Protein AF-A0AAN8IIG0-F1 (afdb_monomer)

pLDDT: mean 77.11, std 12.3, range [46.88, 93.12]

Foldseek 3Di:
DDPPPVVVVLLVVLVVVVVVVVVCLVVLQVVLVVLLVVCVVVLNLVSLVSNLVSLVVLLVVLQVLLVQLVVQVVVDDVSVCVVCVSPDPVVVQCVPPNPCSSVVSSVVSVVVSVVSVVVSVVSVVVSVVSVVVVVVVCVVVPVVVVPDDPDD

Sequence (152 aa):
MGLPSELYNVNQSMDIWVVICMFALTGGGFLTTLLMFYGLKTEQAKFLSPKLTFIQLEITILMMLAAIAILAMSFGISLTHQLFSLFVKVPEMERDFGPIWPFCISVISFFAAAICVWMRVLISGAAEFILDKQFFTDAPSIEMEKTLPRPE

Organism: Trichostrongylus colubriformis (NCBI:txid6319)

Structure (mmCIF, N/CA/C/O backbone):
data_AF-A0AAN8IIG0-F1
#
_entry.id   AF-A0AAN8IIG0-F1
#
loop_
_atom_site.group_PDB
_atom_site.id
_atom_site.type_symbol
_atom_site.label_atom_id
_atom_site.label_alt_id
_atom_site.label_comp_id
_atom_site.label_asym_id
_atom_site.label_entity_id
_atom_site.label_seq_id
_atom_site.pdbx_PDB_ins_code
_atom_site.Cartn_x
_atom_site.Cartn_y
_atom_site.Cartn_z
_atom_site.occupancy
_atom_site.B_iso_or_equiv
_atom_site.auth_seq_id
_atom_site.auth_comp_id
_atom_site.auth_asym_id
_atom_site.auth_atom_id
_atom_site.pdbx_PDB_model_num
ATOM 1 N N . MET A 1 1 ? 27.125 -21.922 -22.891 1.00 46.88 1 MET A N 1
ATOM 2 C CA . MET A 1 1 ? 25.954 -22.751 -23.253 1.00 46.88 1 MET A CA 1
ATOM 3 C C . MET A 1 1 ? 25.377 -23.276 -21.944 1.00 46.88 1 MET A C 1
ATOM 5 O O . MET A 1 1 ? 26.087 -24.013 -21.279 1.00 46.88 1 MET A O 1
ATOM 9 N N . GLY A 1 2 ? 24.204 -22.793 -21.508 1.00 51.78 2 GLY A N 1
ATOM 10 C CA . GLY A 1 2 ? 23.601 -23.209 -20.225 1.00 51.78 2 GLY A CA 1
ATOM 11 C C . GLY A 1 2 ? 22.663 -22.224 -19.499 1.00 51.78 2 GLY A C 1
ATOM 12 O O . GLY A 1 2 ? 22.293 -22.520 -18.376 1.00 51.78 2 GLY A O 1
ATOM 13 N N . LEU A 1 3 ? 22.274 -21.077 -20.080 1.00 52.56 3 LEU A N 1
ATOM 14 C CA . LEU A 1 3 ? 21.483 -20.045 -19.371 1.00 52.56 3 LEU A CA 1
ATOM 15 C C . LEU A 1 3 ? 19.985 -19.831 -19.731 1.00 52.56 3 LEU A C 1
ATOM 17 O O . LEU A 1 3 ? 19.378 -18.994 -19.067 1.00 52.56 3 LEU A O 1
ATOM 21 N N . PRO A 1 4 ? 19.329 -20.507 -20.703 1.00 56.88 4 PRO A N 1
ATOM 22 C CA . PRO A 1 4 ? 17.918 -20.210 -20.993 1.00 56.88 4 PRO A CA 1
ATOM 23 C C . PRO A 1 4 ? 16.910 -20.940 -20.082 1.00 56.88 4 PRO A C 1
ATOM 25 O O . PRO A 1 4 ? 15.821 -20.421 -19.856 1.00 56.88 4 PRO A O 1
ATOM 28 N N . SER A 1 5 ? 17.244 -22.115 -19.531 1.00 57.22 5 SER A N 1
ATOM 29 C CA . SER A 1 5 ? 16.313 -22.908 -18.707 1.00 57.22 5 SER A CA 1
ATOM 30 C C . SER A 1 5 ? 16.160 -22.377 -17.280 1.00 57.22 5 SER A C 1
ATOM 32 O O . SER A 1 5 ? 15.052 -22.365 -16.757 1.00 57.22 5 SER A O 1
ATOM 34 N N . GLU A 1 6 ? 17.247 -21.901 -16.669 1.00 56.88 6 GLU A N 1
ATOM 35 C CA . GLU A 1 6 ? 17.243 -21.302 -15.324 1.00 56.88 6 GLU A CA 1
ATOM 36 C C . GLU A 1 6 ? 16.434 -19.999 -15.302 1.00 56.88 6 GLU A C 1
ATOM 38 O O . GLU A 1 6 ? 15.574 -19.817 -14.445 1.00 56.88 6 GLU A O 1
ATOM 43 N N . LEU A 1 7 ? 16.639 -19.123 -16.295 1.00 56.84 7 LEU A N 1
ATOM 44 C CA . LEU A 1 7 ? 15.924 -17.846 -16.392 1.00 56.84 7 LEU A CA 1
ATOM 45 C C . LEU A 1 7 ? 14.415 -18.048 -16.594 1.00 56.84 7 LEU A C 1
ATOM 47 O O . LEU A 1 7 ? 13.607 -17.338 -16.001 1.00 56.84 7 LEU A O 1
ATOM 51 N N . TYR A 1 8 ? 14.040 -19.044 -17.403 1.00 59.12 8 TYR A N 1
ATOM 52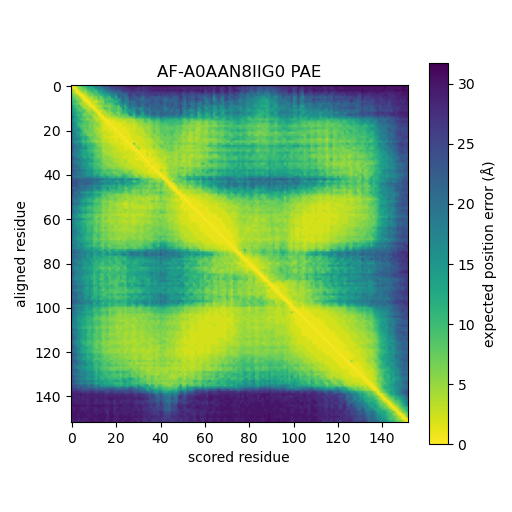 C CA . TYR A 1 8 ? 12.644 -19.421 -17.619 1.00 59.12 8 TYR A CA 1
ATOM 53 C C . TYR A 1 8 ? 11.988 -19.933 -16.328 1.00 59.12 8 TYR A C 1
ATOM 55 O O . TYR A 1 8 ? 10.882 -19.517 -15.988 1.00 59.12 8 TYR A O 1
ATOM 63 N N . ASN A 1 9 ? 12.688 -20.780 -15.568 1.00 59.75 9 ASN A N 1
ATOM 64 C CA . ASN A 1 9 ? 12.183 -21.334 -14.310 1.00 59.75 9 ASN A CA 1
ATOM 65 C C . ASN A 1 9 ? 12.059 -20.261 -13.212 1.00 59.75 9 ASN A C 1
ATOM 67 O O . ASN A 1 9 ? 11.074 -20.237 -12.477 1.00 59.75 9 ASN A O 1
ATOM 71 N N . VAL A 1 10 ? 13.022 -19.334 -13.132 1.00 61.38 10 VAL A N 1
ATOM 72 C CA . VAL A 1 10 ? 12.977 -18.189 -12.206 1.00 61.38 10 VAL A CA 1
ATOM 73 C C . VAL A 1 10 ? 11.822 -17.253 -12.554 1.00 61.38 10 VAL A C 1
ATOM 75 O O . VAL A 1 10 ? 11.058 -16.895 -11.662 1.00 61.38 10 VAL A O 1
ATOM 78 N N . ASN A 1 11 ? 11.635 -16.914 -13.834 1.00 62.12 11 ASN A N 1
ATOM 79 C CA . ASN A 1 11 ? 10.526 -16.061 -14.264 1.00 62.12 11 ASN A CA 1
ATOM 80 C C . ASN A 1 11 ? 9.162 -16.711 -13.974 1.00 62.12 11 ASN A C 1
ATOM 82 O O . ASN A 1 11 ? 8.274 -16.064 -13.431 1.00 62.12 11 ASN A O 1
ATOM 86 N N . GLN A 1 12 ? 9.017 -18.010 -14.257 1.00 66.44 12 GLN A N 1
ATOM 87 C CA . GLN A 1 12 ? 7.788 -18.755 -13.971 1.00 66.44 12 GLN A CA 1
ATOM 88 C C . GLN A 1 12 ? 7.504 -18.857 -12.463 1.00 66.44 12 GLN A C 1
ATOM 90 O O . GLN A 1 12 ? 6.360 -18.716 -12.034 1.00 66.44 12 GLN A O 1
ATOM 95 N N . SER A 1 13 ? 8.533 -19.088 -11.644 1.00 62.75 13 SER A N 1
ATOM 96 C CA . SER A 1 13 ? 8.403 -19.101 -10.183 1.00 62.75 13 SER A CA 1
ATOM 97 C C . SER A 1 13 ? 7.962 -17.731 -9.657 1.00 62.75 13 SER A C 1
ATOM 99 O O . SER A 1 13 ? 7.058 -17.641 -8.830 1.00 62.75 13 SER A O 1
ATOM 101 N N . MET A 1 14 ? 8.537 -16.652 -10.189 1.00 62.22 14 MET A N 1
ATOM 102 C CA . MET A 1 14 ? 8.224 -15.274 -9.813 1.00 62.22 14 MET A CA 1
ATOM 103 C C . MET A 1 14 ? 6.788 -14.869 -10.175 1.00 62.22 14 MET A C 1
ATOM 105 O O . MET A 1 14 ? 6.099 -14.285 -9.339 1.00 62.22 14 MET A O 1
ATOM 109 N N . ASP A 1 15 ? 6.299 -15.270 -11.352 1.00 72.69 15 ASP A N 1
ATOM 110 C CA . ASP A 1 15 ? 4.898 -15.084 -11.751 1.00 72.69 15 ASP A CA 1
ATOM 111 C C . ASP A 1 15 ? 3.939 -15.786 -10.769 1.00 72.69 15 ASP A C 1
ATOM 113 O O . ASP A 1 15 ? 2.939 -15.209 -10.336 1.00 72.69 15 ASP A O 1
ATOM 117 N N . ILE A 1 16 ? 4.269 -17.009 -10.335 1.00 78.38 16 ILE A N 1
ATOM 118 C CA . ILE A 1 16 ? 3.477 -17.755 -9.342 1.00 78.38 16 ILE A CA 1
ATOM 119 C C . ILE A 1 16 ? 3.485 -17.046 -7.978 1.00 78.38 16 ILE A C 1
ATOM 121 O O . ILE A 1 16 ? 2.436 -16.942 -7.339 1.00 78.38 16 ILE A O 1
ATOM 125 N N . TRP A 1 17 ? 4.630 -16.515 -7.536 1.00 73.94 17 TRP A N 1
ATOM 126 C CA . TRP A 1 17 ? 4.731 -15.752 -6.286 1.00 73.94 17 TRP A CA 1
ATOM 127 C C . TRP A 1 17 ? 3.862 -14.492 -6.296 1.00 73.94 17 TRP A C 1
ATOM 129 O O . TRP A 1 17 ? 3.172 -14.224 -5.311 1.00 73.94 17 TRP A O 1
ATOM 139 N N . VAL A 1 18 ? 3.841 -13.742 -7.403 1.00 75.31 18 VAL A N 1
ATOM 140 C CA . VAL A 1 18 ? 2.987 -12.550 -7.551 1.00 75.31 18 VAL A CA 1
ATOM 141 C C . VAL A 1 18 ? 1.507 -12.926 -7.457 1.00 75.31 18 VAL A C 1
ATOM 143 O O . VAL A 1 18 ? 0.752 -12.274 -6.732 1.00 75.31 18 VAL A O 1
ATOM 146 N N . VAL A 1 19 ? 1.097 -14.013 -8.118 1.00 80.81 19 VAL A N 1
ATOM 147 C CA . VAL A 1 19 ? -0.286 -14.515 -8.067 1.00 80.81 19 VAL A CA 1
ATOM 148 C C . VAL A 1 19 ? -0.673 -14.941 -6.648 1.00 80.81 19 VAL A C 1
ATOM 150 O O . VAL A 1 19 ? -1.746 -14.569 -6.169 1.00 80.81 19 VAL A O 1
ATOM 153 N N . ILE A 1 20 ? 0.202 -15.662 -5.939 1.00 83.62 20 ILE A N 1
ATOM 154 C CA . ILE A 1 20 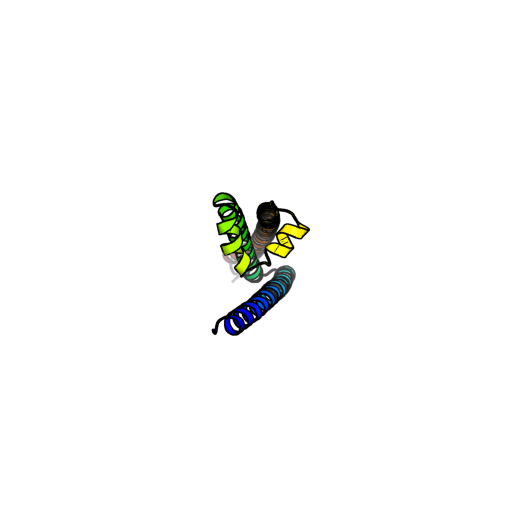? -0.030 -16.059 -4.541 1.00 83.62 20 ILE A CA 1
ATOM 155 C C . ILE A 1 20 ? -0.158 -14.823 -3.643 1.00 83.62 20 ILE A C 1
ATOM 157 O O . ILE A 1 20 ? -1.085 -14.755 -2.836 1.00 83.62 20 ILE A O 1
ATOM 161 N N . CYS A 1 21 ? 0.713 -13.823 -3.802 1.00 81.75 21 CYS A N 1
ATO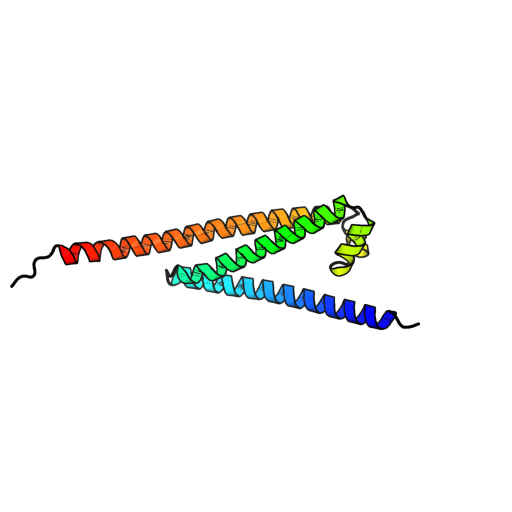M 162 C CA . CYS A 1 21 ? 0.648 -12.567 -3.053 1.00 81.75 21 CYS A CA 1
ATOM 163 C C . CYS A 1 21 ? -0.656 -11.799 -3.312 1.00 81.75 21 CYS A C 1
ATOM 165 O O . CYS A 1 21 ? -1.280 -11.330 -2.362 1.00 81.75 21 CYS A O 1
ATOM 167 N N . MET A 1 22 ? -1.116 -11.712 -4.565 1.00 82.62 22 MET A N 1
ATOM 168 C CA . MET A 1 22 ? -2.410 -11.099 -4.895 1.00 82.62 22 MET A CA 1
ATOM 169 C C . MET A 1 22 ? -3.576 -11.832 -4.230 1.00 82.62 22 MET A C 1
ATOM 171 O O . MET A 1 22 ? -4.476 -11.194 -3.677 1.00 82.62 22 MET A O 1
ATOM 175 N N . PHE A 1 23 ? -3.554 -13.166 -4.245 1.00 85.62 23 PHE A N 1
ATOM 176 C CA . PHE A 1 23 ? -4.593 -13.978 -3.616 1.00 85.62 23 PHE A CA 1
ATOM 177 C C . PHE A 1 23 ? -4.574 -13.835 -2.090 1.00 85.62 23 PHE A C 1
ATOM 179 O O . 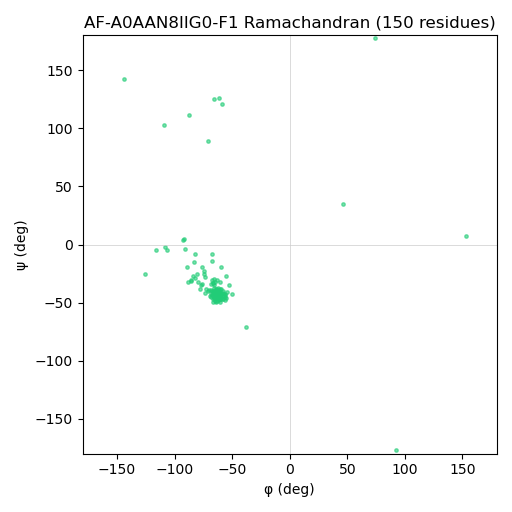PHE A 1 23 ? -5.627 -13.708 -1.468 1.00 85.62 23 PHE A O 1
ATOM 186 N N . ALA A 1 24 ? -3.385 -13.787 -1.485 1.00 85.12 24 ALA A N 1
ATOM 187 C CA . ALA A 1 24 ? -3.203 -13.590 -0.052 1.00 85.12 24 ALA A CA 1
ATOM 188 C C . ALA A 1 24 ? -3.664 -12.198 0.405 1.00 85.12 24 ALA A C 1
ATOM 190 O O . ALA A 1 24 ? -4.381 -12.095 1.400 1.00 85.12 24 ALA A O 1
ATOM 191 N N . LEU A 1 25 ? -3.316 -11.137 -0.330 1.00 83.94 25 LEU A N 1
ATOM 192 C CA . LEU A 1 25 ? -3.768 -9.774 -0.037 1.00 83.94 25 LEU A CA 1
ATOM 193 C C . LEU A 1 25 ? -5.285 -9.644 -0.203 1.00 83.94 25 LEU A C 1
ATOM 195 O O . LEU A 1 25 ? -5.955 -9.094 0.668 1.00 83.94 25 LEU A O 1
ATOM 199 N N . THR A 1 26 ? -5.852 -10.224 -1.261 1.00 85.50 26 THR A N 1
ATOM 200 C CA . THR A 1 26 ? -7.302 -10.190 -1.504 1.00 85.50 26 THR A CA 1
ATOM 201 C C . THR A 1 26 ? -8.067 -10.991 -0.448 1.00 85.50 26 THR A C 1
ATOM 203 O O . THR A 1 26 ? -9.034 -10.501 0.137 1.00 85.50 26 THR A O 1
ATOM 206 N N . GLY A 1 27 ? -7.611 -12.209 -0.145 1.00 85.75 27 GLY A N 1
ATOM 207 C CA . GLY A 1 27 ? -8.195 -13.067 0.885 1.00 85.75 27 GLY A CA 1
ATOM 208 C C . GLY A 1 27 ? -8.078 -12.464 2.285 1.00 85.75 27 GLY A C 1
ATOM 209 O O . GLY A 1 27 ? -9.056 -12.443 3.031 1.00 85.75 27 GLY A O 1
ATOM 210 N N . GLY A 1 28 ? -6.914 -11.905 2.626 1.00 84.81 28 GLY A N 1
ATOM 211 C CA . GLY A 1 28 ? -6.688 -11.184 3.880 1.00 84.81 28 GLY A CA 1
ATOM 212 C C . GLY A 1 28 ? -7.552 -9.927 3.994 1.00 84.81 28 GLY A C 1
ATOM 213 O O . GLY A 1 28 ? -8.160 -9.680 5.038 1.00 84.81 28 GLY A O 1
ATOM 214 N N . GLY A 1 29 ? -7.698 -9.174 2.903 1.00 83.50 29 GLY A N 1
ATOM 215 C CA . GLY A 1 29 ? -8.576 -8.009 2.827 1.00 83.50 29 GLY A CA 1
ATOM 216 C C . GLY A 1 29 ? -10.041 -8.375 3.055 1.00 83.50 29 GLY A C 1
ATOM 217 O O . GLY A 1 29 ? -10.735 -7.707 3.826 1.00 83.50 29 GLY A O 1
ATOM 218 N N . PHE A 1 30 ? -10.503 -9.476 2.463 1.00 86.81 30 PHE A N 1
ATOM 219 C CA . PHE A 1 30 ? -11.859 -9.980 2.665 1.00 86.81 30 PHE A CA 1
ATOM 220 C C . PHE A 1 30 ? -12.081 -10.461 4.105 1.00 86.81 30 PHE A C 1
ATOM 222 O O . PHE A 1 30 ? -13.023 -10.023 4.768 1.00 86.81 30 PHE A O 1
ATOM 229 N N . LEU A 1 31 ? -11.171 -11.285 4.631 1.00 85.44 31 LEU A N 1
ATOM 230 C CA . LEU A 1 31 ? -11.250 -11.822 5.989 1.00 85.44 31 LEU A CA 1
ATOM 231 C C . LEU A 1 31 ? -11.259 -10.708 7.045 1.00 85.44 31 LEU A C 1
ATOM 233 O O . LEU A 1 31 ? -12.099 -10.705 7.943 1.00 85.44 31 LEU A O 1
ATOM 237 N N . THR A 1 32 ? -10.366 -9.726 6.918 1.00 83.12 32 THR A N 1
ATOM 238 C CA . THR A 1 32 ? -10.301 -8.589 7.851 1.00 83.12 32 THR A CA 1
ATOM 239 C C . THR A 1 32 ? -11.546 -7.707 7.776 1.00 83.12 32 THR A C 1
ATOM 241 O O . THR A 1 32 ? -11.955 -7.135 8.785 1.00 83.12 32 THR A O 1
ATOM 244 N N . THR A 1 33 ? -12.195 -7.623 6.612 1.00 83.56 33 THR A N 1
ATOM 245 C CA . THR A 1 33 ? -13.464 -6.896 6.445 1.00 83.56 33 THR A CA 1
ATOM 246 C C . THR A 1 33 ? -14.632 -7.641 7.097 1.00 83.56 33 THR A C 1
ATOM 248 O O . THR A 1 33 ? -15.459 -7.013 7.758 1.00 83.56 33 THR A O 1
ATOM 251 N N . LEU A 1 34 ? -14.667 -8.975 7.006 1.00 84.50 34 LEU A N 1
ATOM 252 C CA . LEU A 1 34 ? -15.631 -9.793 7.751 1.00 84.50 34 LEU A CA 1
ATOM 253 C C . LEU A 1 34 ? -15.449 -9.652 9.267 1.00 84.50 34 LEU A C 1
ATOM 255 O O . LEU A 1 34 ? -16.434 -9.506 9.984 1.00 84.50 34 LEU A O 1
ATOM 259 N N . LEU A 1 35 ? -14.204 -9.635 9.753 1.00 81.00 35 LEU A N 1
ATOM 260 C CA . LEU A 1 35 ? -13.874 -9.380 11.162 1.00 81.00 35 LEU A CA 1
ATOM 261 C C . LEU A 1 35 ? -14.317 -7.988 11.627 1.00 81.00 35 LEU A C 1
ATOM 263 O O . LEU A 1 35 ? -14.827 -7.855 12.736 1.00 81.00 35 LEU A O 1
ATOM 267 N N . MET A 1 36 ? -14.180 -6.968 10.777 1.00 81.44 36 MET A N 1
ATOM 268 C CA . MET A 1 36 ? -14.670 -5.618 11.062 1.00 81.44 36 MET A CA 1
ATOM 269 C C . MET A 1 36 ? -16.198 -5.594 11.198 1.00 81.44 36 MET A C 1
ATOM 271 O O . MET A 1 36 ? -16.712 -5.087 12.192 1.00 81.44 36 MET A O 1
ATOM 275 N N . PHE A 1 37 ? -16.930 -6.183 10.245 1.00 81.44 37 PHE A N 1
ATOM 276 C CA . PHE A 1 37 ? -18.391 -6.323 10.337 1.00 81.44 37 PHE A CA 1
ATOM 277 C C . PHE A 1 37 ? -18.795 -7.129 11.586 1.00 81.44 37 PHE A C 1
ATOM 279 O O . PHE A 1 37 ? -19.735 -6.775 12.298 1.00 81.44 37 PHE A O 1
ATOM 286 N N . TYR A 1 38 ? -17.984 -8.149 11.881 1.00 79.44 38 TYR A N 1
ATOM 287 C CA . TYR A 1 38 ? -17.857 -8.896 13.129 1.00 79.44 38 TYR A CA 1
ATOM 288 C C . TYR A 1 38 ? -17.989 -8.016 14.380 1.00 79.44 38 TYR A C 1
ATOM 290 O O . TYR A 1 38 ? -18.952 -8.056 15.154 1.00 79.44 38 TYR A O 1
ATOM 298 N N . GLY A 1 39 ? -16.940 -7.213 14.556 1.00 74.69 39 GLY A N 1
ATOM 299 C CA . GLY A 1 39 ? -16.712 -6.340 15.702 1.00 74.69 39 GLY A CA 1
ATOM 300 C C . GLY A 1 39 ? -17.727 -5.214 15.821 1.00 74.69 39 GLY A C 1
ATOM 301 O O . GLY A 1 39 ? -18.122 -4.884 16.933 1.00 74.69 39 GLY A O 1
ATOM 302 N N . LEU A 1 40 ? -18.204 -4.677 14.693 1.00 76.12 40 LEU A N 1
ATOM 303 C CA . LEU A 1 40 ? -19.263 -3.666 14.685 1.00 76.12 40 LEU A CA 1
ATOM 304 C C . LEU A 1 40 ? -20.586 -4.236 15.207 1.00 76.12 40 LEU A C 1
ATOM 306 O O . LEU A 1 40 ? -21.229 -3.610 16.042 1.00 76.12 40 LEU A O 1
ATOM 310 N N . LYS A 1 41 ? -20.980 -5.443 14.776 1.00 78.50 41 LYS A N 1
ATOM 311 C CA . LYS A 1 41 ? -22.228 -6.075 15.236 1.00 78.50 41 LYS A CA 1
ATOM 312 C C . LYS A 1 41 ? -22.174 -6.487 16.710 1.00 78.50 41 LYS A C 1
ATOM 314 O O . LYS A 1 41 ? -23.194 -6.477 17.390 1.00 78.50 41 LYS A O 1
ATOM 319 N N . THR A 1 42 ? -21.000 -6.892 17.184 1.00 74.81 42 THR A N 1
ATOM 320 C CA . THR A 1 42 ? -20.782 -7.342 18.569 1.00 74.81 42 THR A CA 1
ATOM 321 C C . THR A 1 42 ? -20.354 -6.214 19.513 1.00 74.81 42 THR A C 1
ATOM 323 O O . THR A 1 42 ? -20.064 -6.489 20.673 1.00 74.81 42 THR A O 1
ATOM 326 N N . GLU A 1 43 ? -20.314 -4.965 19.024 1.00 70.81 43 GLU A N 1
ATOM 327 C CA . GLU A 1 43 ? -19.844 -3.762 19.732 1.00 70.81 43 GLU A CA 1
ATOM 328 C C . GLU A 1 43 ? -18.511 -3.966 20.470 1.00 70.81 43 GLU A C 1
ATOM 330 O O . GLU A 1 43 ? -18.278 -3.418 21.540 1.00 70.81 43 GLU A O 1
ATOM 335 N N . GLN A 1 44 ? -17.614 -4.778 19.910 1.00 68.69 44 GLN A N 1
ATOM 336 C CA . GLN A 1 44 ? -16.341 -5.142 20.528 1.00 68.69 44 GLN A CA 1
ATOM 337 C C . GLN A 1 44 ? -15.188 -4.479 19.768 1.00 68.69 44 GLN A C 1
ATOM 339 O O . GLN A 1 44 ? -14.749 -4.966 18.722 1.00 68.69 44 GLN A O 1
ATOM 344 N N . ALA A 1 45 ? -14.642 -3.395 20.334 1.00 66.62 45 ALA A N 1
ATOM 345 C CA . ALA A 1 45 ? -13.532 -2.625 19.756 1.00 66.62 45 ALA A CA 1
ATOM 346 C C . ALA A 1 45 ? -12.282 -3.481 19.454 1.00 66.62 45 ALA A C 1
ATOM 348 O O . ALA A 1 45 ? -11.521 -3.205 18.526 1.00 66.62 45 ALA A O 1
ATOM 349 N N . LYS A 1 46 ? -12.094 -4.586 20.186 1.00 69.31 46 LYS A N 1
ATOM 350 C CA . LYS A 1 46 ? -10.945 -5.489 20.031 1.00 69.31 46 LYS A CA 1
ATOM 351 C C . LYS A 1 46 ? -10.850 -6.116 18.633 1.00 69.31 46 LYS A C 1
ATOM 353 O O . LYS A 1 46 ? -9.741 -6.311 18.135 1.00 69.31 46 LYS A O 1
ATOM 358 N N . PHE A 1 47 ? -11.980 -6.372 17.969 1.00 72.44 47 PHE A N 1
ATOM 359 C CA . PHE A 1 47 ? -12.007 -6.981 16.630 1.00 72.44 47 PHE A CA 1
ATOM 360 C C . PHE A 1 47 ? -11.776 -5.983 15.484 1.00 72.44 47 PHE A C 1
ATOM 362 O O . PHE A 1 47 ? -11.561 -6.406 14.350 1.00 72.44 47 PHE A O 1
ATOM 369 N N . LEU A 1 48 ? -11.741 -4.675 15.765 1.00 75.62 48 LEU A N 1
ATOM 370 C CA . LEU A 1 48 ? -11.365 -3.642 14.789 1.00 75.62 48 LEU A CA 1
ATOM 371 C C . LEU A 1 48 ? -9.840 -3.512 14.627 1.00 75.62 48 LEU A C 1
ATOM 373 O O . LEU A 1 48 ? -9.361 -3.149 13.551 1.00 75.62 48 LEU A O 1
ATOM 377 N N . SER A 1 49 ? -9.069 -3.889 15.653 1.00 76.38 49 SER A N 1
ATOM 378 C CA . SER A 1 49 ? -7.600 -3.857 15.621 1.00 76.38 49 SER A CA 1
ATOM 379 C C . SER A 1 49 ? -6.956 -4.646 14.460 1.00 76.38 49 SER A C 1
ATOM 381 O O . SER A 1 49 ? -6.121 -4.056 13.769 1.00 76.38 49 SER A O 1
ATOM 383 N N . PRO A 1 50 ? -7.351 -5.899 14.130 1.00 77.12 50 PRO A N 1
ATOM 384 C CA . PRO A 1 50 ? -6.752 -6.627 13.008 1.00 77.12 50 PRO A CA 1
ATOM 385 C C . PRO A 1 50 ? -6.992 -5.954 11.649 1.00 77.12 50 PRO A C 1
ATOM 387 O O . PRO A 1 50 ? -6.130 -6.032 10.774 1.00 77.12 50 PRO A O 1
ATOM 390 N N . LYS A 1 51 ? -8.117 -5.247 11.460 1.00 83.25 51 LYS A N 1
ATOM 391 C CA . LYS A 1 51 ? -8.373 -4.498 10.220 1.00 83.25 51 LYS A CA 1
ATOM 392 C C . LYS A 1 51 ? -7.477 -3.262 10.116 1.00 83.25 51 LYS A C 1
ATOM 394 O O . LYS A 1 51 ? -6.956 -2.990 9.037 1.00 83.25 51 LYS A O 1
ATOM 399 N N . LEU A 1 52 ? -7.254 -2.551 11.223 1.00 83.56 52 LEU A N 1
ATOM 400 C CA . LEU A 1 52 ? -6.368 -1.381 11.260 1.00 83.56 52 LEU A CA 1
ATOM 401 C C . LEU A 1 52 ? -4.913 -1.748 10.955 1.00 83.56 52 LEU A C 1
ATOM 403 O O . LEU A 1 52 ? -4.259 -1.054 10.176 1.00 83.56 52 LEU A O 1
ATOM 407 N N . THR A 1 53 ? -4.415 -2.855 11.513 1.00 85.81 53 THR A N 1
ATOM 408 C CA . THR A 1 53 ? -3.064 -3.352 11.213 1.00 85.81 53 THR A CA 1
ATOM 409 C C . THR A 1 53 ? -2.930 -3.773 9.750 1.00 85.81 53 THR A C 1
ATOM 411 O O . THR A 1 53 ? -1.912 -3.489 9.123 1.00 85.81 53 THR A O 1
ATOM 414 N N . PHE A 1 54 ? -3.965 -4.395 9.181 1.00 88.88 54 PHE A N 1
ATOM 415 C CA . PHE A 1 54 ? -3.966 -4.792 7.774 1.00 88.88 54 PHE A CA 1
ATOM 416 C C . PHE A 1 54 ? -3.922 -3.585 6.827 1.00 88.88 54 PHE A C 1
ATOM 418 O O . PHE A 1 54 ? -3.086 -3.540 5.931 1.00 88.88 54 PHE A O 1
ATOM 425 N N . ILE A 1 55 ? -4.741 -2.560 7.076 1.00 87.25 55 ILE A N 1
ATOM 426 C CA . ILE A 1 55 ? -4.719 -1.326 6.275 1.00 87.25 55 ILE A CA 1
ATOM 427 C C . ILE A 1 55 ? -3.366 -0.607 6.407 1.00 87.25 55 ILE A C 1
ATOM 429 O O . ILE A 1 55 ? -2.846 -0.080 5.426 1.00 87.25 55 ILE A O 1
ATOM 433 N N . GLN A 1 56 ? -2.755 -0.602 7.597 1.00 89.06 56 GLN A N 1
ATOM 434 C CA . GLN A 1 56 ? -1.418 -0.029 7.790 1.00 89.06 56 GLN A CA 1
ATOM 435 C C . GLN A 1 56 ? -0.360 -0.735 6.927 1.00 89.06 56 GLN A C 1
ATOM 437 O O . GLN A 1 56 ? 0.530 -0.082 6.374 1.00 89.06 56 GLN A O 1
ATOM 442 N N . LEU A 1 57 ? -0.466 -2.057 6.786 1.00 90.44 57 LEU A N 1
ATOM 443 C CA . LEU A 1 57 ? 0.403 -2.839 5.914 1.00 90.44 57 LEU A CA 1
ATOM 444 C C . LEU A 1 57 ? 0.181 -2.462 4.440 1.00 90.44 57 LEU A C 1
ATOM 446 O O . LEU A 1 57 ? 1.158 -2.188 3.745 1.00 90.44 57 LEU A O 1
ATOM 450 N N . GLU A 1 58 ? -1.072 -2.358 3.982 1.00 87.50 58 GLU A N 1
ATOM 451 C CA . GLU A 1 58 ? -1.403 -1.938 2.607 1.00 87.50 58 GLU A CA 1
ATOM 452 C C . GLU A 1 58 ? -0.837 -0.551 2.272 1.00 87.50 58 GLU A C 1
ATOM 454 O O . GLU A 1 58 ? -0.180 -0.384 1.244 1.00 87.50 58 GLU A O 1
ATOM 459 N N . ILE A 1 59 ? -1.014 0.428 3.169 1.00 90.25 59 ILE A N 1
ATOM 460 C CA . ILE A 1 59 ? -0.449 1.778 3.013 1.00 90.25 59 ILE A CA 1
ATOM 461 C C . ILE A 1 59 ? 1.072 1.700 2.861 1.00 90.25 59 ILE A C 1
ATOM 463 O O . ILE A 1 59 ? 1.643 2.354 1.992 1.00 90.25 59 ILE A O 1
ATOM 467 N N . THR A 1 60 ? 1.737 0.886 3.682 1.00 91.88 60 THR A N 1
ATOM 468 C CA . THR A 1 60 ? 3.200 0.760 3.655 1.00 91.88 60 THR A CA 1
ATOM 469 C C . THR A 1 60 ? 3.684 0.188 2.322 1.00 91.88 60 THR A C 1
ATOM 471 O O . THR A 1 60 ? 4.611 0.735 1.725 1.00 91.88 60 THR A O 1
ATOM 474 N N . ILE A 1 61 ? 3.032 -0.863 1.814 1.00 89.25 61 ILE A N 1
ATOM 475 C CA . ILE A 1 61 ? 3.361 -1.457 0.510 1.00 89.25 61 ILE A CA 1
ATOM 476 C C . ILE A 1 61 ? 3.163 -0.440 -0.618 1.00 89.25 61 ILE A C 1
ATOM 478 O O . ILE A 1 61 ? 4.057 -0.270 -1.446 1.00 89.25 61 ILE A 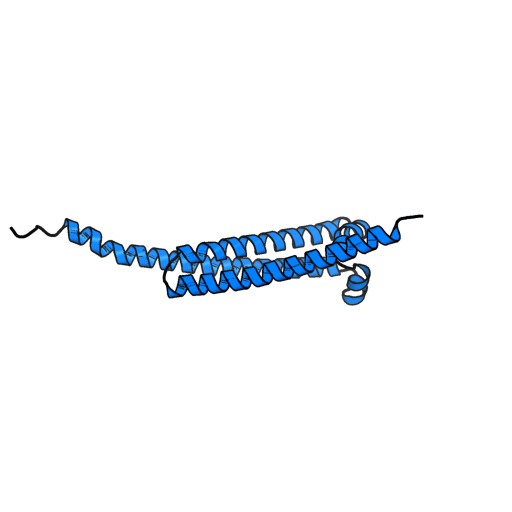O 1
ATOM 482 N N . LEU A 1 62 ? 2.031 0.270 -0.633 1.00 90.25 62 LEU A N 1
ATOM 483 C CA . LEU A 1 62 ? 1.724 1.263 -1.666 1.00 90.25 62 LEU A CA 1
ATOM 484 C C . LEU A 1 62 ? 2.722 2.429 -1.659 1.00 90.25 62 LEU A C 1
ATOM 486 O O . LEU A 1 62 ? 3.175 2.853 -2.721 1.00 90.25 62 LEU A O 1
ATOM 490 N N . MET A 1 63 ? 3.119 2.905 -0.477 1.00 91.81 63 MET A N 1
ATOM 491 C CA . MET A 1 63 ? 4.118 3.968 -0.337 1.00 91.81 63 MET A CA 1
ATOM 492 C C . MET A 1 63 ? 5.512 3.519 -0.790 1.00 91.81 63 MET A C 1
ATOM 494 O O . MET A 1 63 ? 6.206 4.281 -1.462 1.00 91.81 63 MET A O 1
ATOM 498 N N . M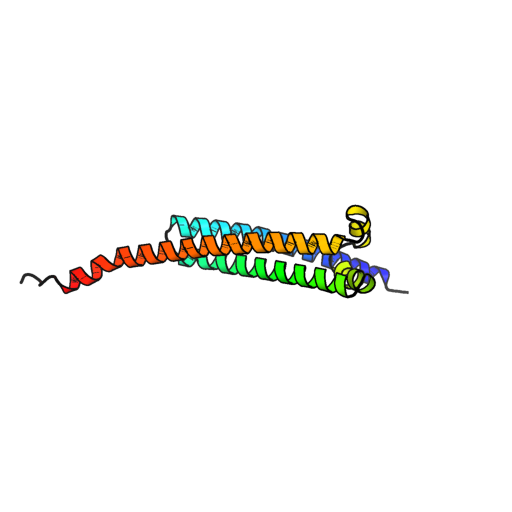ET A 1 64 ? 5.918 2.282 -0.476 1.00 90.38 64 MET A N 1
ATOM 499 C CA . MET A 1 64 ? 7.183 1.723 -0.970 1.00 90.38 64 MET A CA 1
ATOM 500 C C . MET A 1 64 ? 7.176 1.582 -2.493 1.00 90.38 64 MET A C 1
ATOM 502 O O . MET A 1 64 ? 8.148 1.959 -3.146 1.00 90.38 64 MET A O 1
ATOM 506 N N . LEU A 1 65 ? 6.076 1.095 -3.071 1.00 87.12 65 LEU A N 1
ATOM 507 C CA . LEU A 1 65 ? 5.944 0.933 -4.517 1.00 87.12 65 LEU A CA 1
ATOM 508 C C . LEU A 1 65 ? 5.981 2.287 -5.242 1.00 87.12 65 LEU A C 1
ATOM 510 O O . LEU A 1 65 ? 6.696 2.432 -6.234 1.00 87.12 65 LEU A O 1
ATOM 514 N N . ALA A 1 66 ? 5.297 3.300 -4.702 1.00 88.94 66 ALA A N 1
ATOM 515 C CA . ALA A 1 66 ? 5.357 4.666 -5.216 1.00 88.94 66 ALA A CA 1
ATOM 516 C C . ALA A 1 66 ? 6.782 5.244 -5.154 1.00 88.94 66 ALA A C 1
ATOM 518 O O . ALA A 1 66 ? 7.256 5.827 -6.130 1.00 88.94 66 ALA A O 1
ATOM 519 N N . ALA A 1 67 ? 7.490 5.041 -4.037 1.00 89.31 67 ALA A N 1
ATOM 520 C CA . ALA A 1 67 ? 8.868 5.498 -3.877 1.00 89.31 67 ALA A CA 1
ATOM 521 C C . ALA A 1 67 ? 9.815 4.828 -4.886 1.00 89.31 67 ALA A C 1
ATOM 523 O O . ALA A 1 67 ? 10.593 5.519 -5.540 1.00 89.31 67 ALA A O 1
ATOM 524 N N . ILE A 1 68 ? 9.716 3.506 -5.067 1.00 87.38 68 ILE A N 1
ATOM 525 C CA . ILE A 1 68 ? 10.526 2.760 -6.043 1.00 87.38 68 ILE A CA 1
ATOM 526 C C . ILE A 1 68 ? 10.253 3.257 -7.468 1.00 87.38 68 ILE A C 1
ATOM 528 O O . ILE A 1 68 ? 11.199 3.469 -8.224 1.00 87.38 68 ILE A O 1
ATOM 532 N N . ALA A 1 69 ? 8.990 3.503 -7.825 1.00 86.69 69 ALA A N 1
ATOM 533 C CA . ALA A 1 69 ? 8.618 4.015 -9.142 1.00 86.69 69 ALA A CA 1
ATOM 534 C C . ALA A 1 69 ? 9.208 5.407 -9.431 1.00 86.69 69 ALA A C 1
ATOM 536 O O . ALA A 1 69 ? 9.768 5.632 -10.506 1.00 86.69 69 ALA A O 1
ATOM 537 N N . ILE A 1 70 ? 9.154 6.325 -8.460 1.00 87.81 70 ILE A N 1
ATOM 538 C CA . ILE A 1 70 ? 9.737 7.670 -8.598 1.00 87.81 70 ILE A CA 1
ATOM 539 C C . ILE A 1 70 ? 11.267 7.610 -8.665 1.00 87.81 70 ILE A C 1
ATOM 541 O O . ILE A 1 70 ? 11.882 8.293 -9.488 1.00 87.81 70 ILE A O 1
ATOM 545 N N . LEU A 1 71 ? 11.897 6.794 -7.816 1.00 86.94 71 LEU A N 1
ATOM 546 C CA . LEU A 1 71 ? 13.351 6.629 -7.809 1.00 86.94 71 LEU A CA 1
ATOM 547 C C . LEU A 1 71 ? 13.844 6.039 -9.131 1.00 86.94 71 LEU A C 1
ATOM 549 O O . LEU A 1 71 ? 14.788 6.566 -9.714 1.00 86.94 71 LEU A O 1
ATOM 553 N N . ALA A 1 72 ? 13.174 5.008 -9.645 1.00 82.88 72 ALA A N 1
ATOM 554 C CA . ALA A 1 72 ? 13.491 4.411 -10.938 1.00 82.88 72 ALA A CA 1
ATOM 555 C C . ALA A 1 72 ? 13.454 5.449 -12.071 1.00 82.88 72 ALA A C 1
ATOM 557 O O . ALA A 1 72 ? 14.403 5.537 -12.850 1.00 82.88 72 ALA A O 1
ATOM 558 N N . MET A 1 73 ? 12.423 6.303 -12.101 1.00 81.31 73 MET A N 1
ATOM 559 C CA . MET A 1 73 ? 12.326 7.397 -13.071 1.00 81.31 73 MET A CA 1
ATOM 560 C C . MET A 1 73 ? 13.455 8.427 -12.899 1.00 81.31 73 MET A C 1
ATOM 562 O O . MET A 1 73 ? 14.004 8.911 -13.887 1.00 81.31 73 MET A O 1
ATOM 566 N N . SER A 1 74 ? 13.835 8.731 -11.655 1.00 83.75 74 SER A N 1
ATOM 567 C CA . SER A 1 74 ? 14.873 9.721 -11.333 1.00 83.75 74 SER A CA 1
ATOM 568 C C . SER A 1 74 ? 16.278 9.283 -11.770 1.00 83.75 74 SER A C 1
ATOM 570 O O . SER A 1 74 ? 17.098 10.128 -12.120 1.00 83.75 74 SER A O 1
ATOM 572 N N . PHE A 1 75 ? 16.559 7.976 -11.786 1.00 81.81 75 PHE A N 1
ATOM 573 C CA . PHE A 1 75 ? 17.840 7.419 -12.246 1.00 81.81 75 PHE A CA 1
ATOM 574 C C . PHE A 1 75 ? 17.867 7.056 -13.742 1.00 81.81 75 PHE A C 1
ATOM 576 O O . PHE A 1 75 ? 18.914 6.669 -14.266 1.00 81.81 75 PHE A O 1
ATOM 583 N N . GLY A 1 76 ? 16.741 7.205 -14.444 1.00 77.06 76 GLY A N 1
ATOM 584 C CA . GLY A 1 76 ? 16.629 7.008 -15.886 1.00 77.06 76 GLY A CA 1
ATOM 585 C C . GLY A 1 76 ? 16.219 5.597 -16.329 1.00 77.06 76 GLY A C 1
ATOM 586 O O . GLY A 1 76 ? 15.919 4.697 -15.540 1.00 77.06 76 GLY A O 1
ATOM 587 N N . ILE A 1 77 ? 16.194 5.413 -17.652 1.00 71.31 77 ILE A N 1
ATOM 588 C CA . ILE A 1 77 ? 15.560 4.266 -18.324 1.00 71.31 77 ILE A CA 1
ATOM 589 C C . ILE A 1 77 ? 16.267 2.942 -17.981 1.00 71.31 77 ILE A C 1
ATOM 591 O O . ILE A 1 77 ? 15.598 1.978 -17.619 1.00 71.31 77 ILE A O 1
ATOM 595 N N . SER A 1 78 ? 17.605 2.888 -17.968 1.00 76.62 78 SER A N 1
ATOM 596 C CA . SER A 1 78 ? 18.342 1.649 -17.641 1.00 76.62 78 SER A CA 1
ATOM 597 C C . SER A 1 78 ? 18.006 1.080 -16.259 1.00 76.62 78 SER A C 1
ATOM 599 O O . SER A 1 78 ? 17.866 -0.134 -16.116 1.00 76.62 78 SER A O 1
ATOM 601 N N . LEU A 1 79 ? 17.851 1.940 -15.246 1.00 73.81 79 LEU A N 1
ATOM 602 C CA . LEU A 1 79 ? 17.541 1.513 -13.878 1.00 73.81 79 LEU A CA 1
ATOM 603 C C . LEU A 1 79 ? 16.065 1.119 -13.740 1.00 73.81 79 LEU A C 1
ATOM 605 O O . LEU A 1 79 ? 15.751 0.148 -13.056 1.00 73.81 79 LEU A O 1
ATOM 609 N N . THR A 1 80 ? 15.175 1.799 -14.468 1.00 75.50 80 THR A N 1
ATOM 610 C CA . THR A 1 80 ? 13.756 1.430 -14.565 1.00 75.50 80 THR A CA 1
ATOM 611 C C . THR A 1 80 ? 13.584 0.037 -15.166 1.00 75.50 80 THR A C 1
ATOM 613 O O . THR A 1 80 ? 12.896 -0.791 -14.573 1.00 75.50 80 THR A O 1
ATOM 616 N N . HIS A 1 81 ? 14.263 -0.273 -16.276 1.00 75.62 81 HIS A N 1
ATOM 617 C CA . HIS A 1 81 ? 14.209 -1.616 -16.856 1.00 75.62 81 HIS A CA 1
ATOM 618 C C . HIS A 1 81 ? 14.766 -2.676 -15.903 1.00 75.62 81 HIS A C 1
ATOM 620 O O . HIS A 1 81 ? 14.174 -3.742 -15.785 1.00 75.62 81 HIS A O 1
ATOM 626 N N . GLN A 1 82 ? 15.863 -2.410 -15.192 1.00 74.44 82 GLN A N 1
ATOM 627 C CA . GLN A 1 82 ? 16.443 -3.389 -14.265 1.00 74.44 82 GLN A CA 1
ATOM 628 C C . GLN A 1 82 ? 15.562 -3.649 -13.037 1.00 74.44 82 GLN A C 1
ATOM 630 O O . GLN A 1 82 ? 15.340 -4.805 -12.694 1.00 74.44 82 GLN A O 1
ATOM 635 N N . LEU A 1 83 ? 15.025 -2.603 -12.402 1.00 72.94 83 LEU A N 1
ATOM 636 C CA . LEU A 1 83 ? 14.162 -2.742 -11.224 1.00 72.94 83 LEU A CA 1
ATOM 637 C C . LEU A 1 83 ? 12.806 -3.352 -11.570 1.00 72.94 83 LEU A C 1
ATOM 639 O O . LEU A 1 83 ? 12.319 -4.225 -10.856 1.00 72.94 83 LEU A O 1
ATOM 643 N N . PHE A 1 84 ? 12.193 -2.895 -12.661 1.00 74.06 84 PHE A N 1
ATOM 644 C CA . PHE A 1 84 ? 10.847 -3.324 -13.008 1.00 74.06 84 PHE A CA 1
ATOM 645 C C . PHE A 1 84 ? 10.794 -4.567 -13.883 1.00 74.06 84 PHE A C 1
ATOM 647 O O . PHE A 1 84 ? 9.763 -5.223 -13.846 1.00 74.06 84 PHE A O 1
ATOM 654 N N . SER A 1 85 ? 11.861 -4.965 -14.587 1.00 68.12 85 SER A N 1
ATOM 655 C CA . SER A 1 85 ? 11.881 -6.271 -15.281 1.00 68.12 85 SER A CA 1
ATOM 656 C C . SER A 1 85 ? 11.699 -7.455 -14.331 1.00 68.12 85 SER A C 1
ATOM 658 O O . SER A 1 85 ? 11.290 -8.524 -14.772 1.00 68.12 85 SER A O 1
ATOM 660 N N . LEU A 1 86 ? 11.945 -7.253 -13.033 1.00 66.75 86 LEU A N 1
ATOM 661 C CA . LEU A 1 86 ? 11.689 -8.237 -11.986 1.00 66.75 86 LEU A CA 1
ATOM 662 C C . LEU A 1 86 ? 10.199 -8.363 -11.616 1.00 66.75 86 LEU A C 1
ATOM 664 O O . LEU A 1 86 ? 9.797 -9.342 -11.008 1.00 66.75 86 LEU A O 1
ATOM 668 N N . PHE A 1 87 ? 9.361 -7.380 -11.935 1.00 65.25 87 PHE A N 1
ATOM 669 C CA . PHE A 1 87 ? 7.962 -7.365 -11.486 1.00 65.25 87 PHE A CA 1
ATOM 670 C C . PHE A 1 87 ? 6.961 -7.216 -12.624 1.00 65.25 87 PHE A C 1
ATOM 672 O O . PHE A 1 87 ? 5.804 -7.602 -12.487 1.00 65.25 87 PHE A O 1
ATOM 679 N N . VAL A 1 88 ? 7.381 -6.623 -13.737 1.00 69.00 88 VAL A N 1
ATOM 680 C CA . VAL A 1 88 ? 6.518 -6.260 -14.849 1.00 69.00 88 VAL A CA 1
ATOM 681 C C . VAL A 1 88 ? 7.273 -6.458 -16.157 1.00 69.00 88 VAL A C 1
ATOM 683 O O . VAL A 1 88 ? 8.461 -6.153 -16.279 1.00 69.00 88 VAL A O 1
ATOM 686 N N . LYS A 1 89 ? 6.569 -6.922 -17.188 1.00 74.88 89 LYS A N 1
ATOM 687 C CA . LYS A 1 89 ? 7.108 -6.967 -18.546 1.00 74.88 89 LYS A CA 1
ATOM 688 C C . LYS A 1 89 ? 7.209 -5.551 -19.108 1.00 74.88 89 LYS A C 1
ATOM 690 O O . LYS A 1 89 ? 6.287 -5.049 -19.744 1.00 74.88 89 LYS A O 1
ATOM 695 N N . VAL A 1 90 ? 8.354 -4.913 -18.871 1.00 74.06 90 VAL A N 1
ATOM 696 C CA . VAL A 1 90 ? 8.636 -3.528 -19.286 1.00 74.06 90 VAL A CA 1
ATOM 697 C C . VAL A 1 90 ? 8.326 -3.261 -20.769 1.00 74.06 90 VAL A C 1
ATOM 699 O O . VAL A 1 90 ? 7.674 -2.257 -21.039 1.00 74.06 90 VAL A O 1
ATOM 702 N N . PRO A 1 91 ? 8.670 -4.150 -21.727 1.00 72.94 91 PRO A N 1
ATOM 703 C CA . PRO A 1 91 ? 8.365 -3.909 -23.140 1.00 72.94 91 PRO A CA 1
ATOM 704 C C . PRO A 1 91 ? 6.861 -3.868 -23.451 1.00 72.94 91 PRO A C 1
ATOM 706 O O . PRO A 1 91 ? 6.438 -3.140 -24.345 1.00 72.94 91 PRO A O 1
ATOM 709 N N . GLU A 1 92 ? 6.046 -4.645 -22.729 1.00 74.50 92 GLU A N 1
ATOM 710 C CA . GLU A 1 92 ? 4.585 -4.633 -22.887 1.00 74.50 92 GLU A CA 1
ATOM 711 C C . GLU A 1 92 ? 3.995 -3.348 -22.279 1.00 74.50 92 GLU A C 1
ATOM 713 O O . GLU A 1 92 ? 3.181 -2.682 -22.914 1.00 74.50 92 GLU A O 1
ATOM 718 N N . MET A 1 93 ? 4.484 -2.927 -21.106 1.00 73.38 93 MET A N 1
ATOM 719 C CA . MET A 1 93 ? 4.049 -1.684 -20.451 1.00 73.38 93 MET A CA 1
ATOM 720 C C . MET A 1 93 ? 4.398 -0.428 -21.248 1.00 73.38 93 MET A C 1
ATOM 722 O O . MET A 1 93 ? 3.579 0.482 -21.347 1.00 73.38 93 MET A O 1
ATOM 726 N N . GLU A 1 94 ? 5.595 -0.368 -21.831 1.00 79.75 94 GLU A N 1
ATOM 727 C CA . GLU A 1 94 ? 6.008 0.764 -22.665 1.00 79.75 94 GLU A CA 1
ATOM 728 C C . GLU A 1 94 ? 5.194 0.860 -23.953 1.00 79.75 94 GLU A C 1
ATOM 730 O O . GLU A 1 94 ? 4.915 1.966 -24.418 1.00 79.75 94 GLU A O 1
ATOM 735 N N . ARG A 1 95 ? 4.776 -0.280 -24.515 1.00 80.44 95 ARG A N 1
ATOM 736 C CA . ARG A 1 95 ? 3.915 -0.307 -25.699 1.00 80.44 95 ARG A CA 1
ATOM 737 C C . ARG A 1 95 ? 2.514 0.215 -25.390 1.00 80.44 95 ARG A C 1
ATOM 739 O O . ARG A 1 95 ? 1.962 0.960 -26.195 1.00 80.44 95 A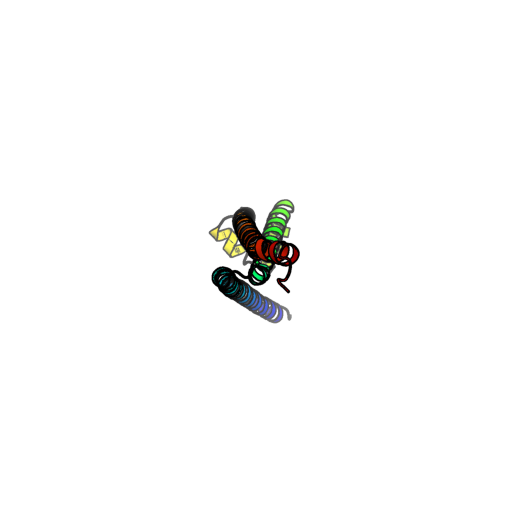RG A O 1
ATOM 746 N N . ASP A 1 96 ? 1.954 -0.179 -24.251 1.00 81.94 96 ASP A N 1
ATOM 747 C CA . ASP A 1 96 ? 0.550 0.080 -23.935 1.00 81.94 96 ASP A CA 1
ATOM 748 C C . ASP A 1 96 ? 0.339 1.440 -23.228 1.00 81.94 96 ASP A C 1
ATOM 750 O O . ASP A 1 96 ? -0.673 2.100 -23.461 1.00 81.94 96 ASP A O 1
ATOM 754 N N . PHE A 1 97 ? 1.298 1.907 -22.418 1.00 74.94 97 PHE A N 1
ATOM 755 C CA . PHE A 1 97 ? 1.198 3.155 -21.637 1.00 74.94 97 PHE A CA 1
ATOM 756 C C . PHE A 1 97 ? 2.224 4.234 -22.026 1.00 74.94 97 PHE A C 1
ATOM 758 O O . PHE A 1 97 ? 2.169 5.357 -21.516 1.00 74.94 97 PHE A O 1
ATOM 765 N N . GLY A 1 98 ? 3.155 3.928 -22.932 1.00 80.88 98 GLY A N 1
ATOM 766 C CA . GLY A 1 98 ? 4.241 4.830 -23.310 1.00 80.88 98 GLY A CA 1
ATOM 767 C C . GLY A 1 98 ? 5.336 4.949 -22.237 1.00 80.88 98 GLY A C 1
ATOM 768 O O . GLY A 1 98 ? 5.222 4.385 -21.151 1.00 80.88 98 GLY A O 1
ATOM 769 N N . PRO A 1 99 ? 6.407 5.722 -22.490 1.00 76.94 99 PRO A N 1
ATOM 770 C CA . PRO A 1 99 ? 7.591 5.795 -21.619 1.00 76.94 99 PRO A CA 1
ATOM 771 C C . PRO A 1 99 ? 7.339 6.438 -20.241 1.00 76.94 99 PRO A C 1
ATOM 773 O O . PRO A 1 99 ? 8.217 6.422 -19.383 1.00 76.94 99 PRO A O 1
ATOM 776 N N . ILE A 1 100 ? 6.150 7.008 -20.009 1.00 82.19 100 ILE A N 1
ATOM 777 C CA . ILE A 1 100 ? 5.770 7.659 -18.745 1.00 82.19 100 ILE A CA 1
ATOM 778 C C . ILE A 1 100 ? 5.048 6.707 -17.771 1.00 82.19 100 ILE A C 1
ATOM 780 O O . ILE A 1 100 ? 4.626 7.117 -16.691 1.00 82.19 100 ILE A O 1
ATOM 784 N N . TRP A 1 101 ? 4.924 5.424 -18.121 1.00 83.38 101 TRP A N 1
ATOM 785 C CA . TRP A 1 101 ? 4.215 4.414 -17.332 1.00 83.38 101 TRP A CA 1
ATOM 786 C C . TRP A 1 101 ? 4.650 4.291 -15.849 1.00 83.38 101 TRP A C 1
ATOM 788 O O . TRP A 1 101 ? 3.760 4.103 -15.013 1.00 83.38 101 TRP A O 1
ATOM 798 N N . PRO A 1 102 ? 5.935 4.463 -15.443 1.00 84.94 102 PRO A N 1
ATOM 799 C CA . PRO A 1 102 ? 6.314 4.379 -14.027 1.00 84.94 102 PRO A CA 1
ATOM 800 C C . PRO A 1 102 ? 5.711 5.521 -13.202 1.00 84.94 102 PRO A C 1
ATOM 802 O O . PRO A 1 102 ? 5.329 5.334 -12.046 1.00 84.94 102 PRO A O 1
ATOM 805 N N . PHE A 1 103 ? 5.556 6.703 -13.808 1.00 85.44 103 PHE A N 1
ATOM 806 C CA . PHE A 1 103 ? 4.882 7.830 -13.170 1.00 85.44 103 PHE A CA 1
ATOM 807 C C . PHE A 1 103 ? 3.404 7.510 -12.926 1.00 85.44 103 PHE A C 1
ATOM 809 O O . PHE A 1 103 ? 2.918 7.707 -11.813 1.00 85.44 103 PHE A O 1
ATOM 816 N N . CYS A 1 104 ? 2.707 6.942 -13.915 1.00 87.00 104 CYS A N 1
ATOM 817 C CA . CYS A 1 104 ? 1.309 6.526 -13.768 1.00 87.00 104 CYS A CA 1
ATOM 818 C C . CYS A 1 104 ? 1.122 5.543 -12.604 1.00 87.00 104 CYS A C 1
ATOM 820 O O . CYS A 1 104 ? 0.196 5.706 -11.811 1.00 87.00 104 CYS A O 1
ATOM 822 N N . ILE A 1 105 ? 2.034 4.578 -12.453 1.00 86.88 105 ILE A N 1
ATOM 823 C CA . ILE A 1 105 ? 2.024 3.647 -11.319 1.00 86.88 105 ILE A CA 1
ATOM 824 C C . ILE A 1 105 ? 2.160 4.400 -9.997 1.00 86.88 105 ILE A C 1
ATOM 826 O O . ILE A 1 105 ? 1.344 4.195 -9.103 1.00 86.88 105 ILE A O 1
ATOM 830 N N . SER A 1 106 ? 3.138 5.305 -9.883 1.00 89.94 106 SER A N 1
ATOM 831 C CA . SER A 1 106 ? 3.341 6.081 -8.653 1.00 89.94 106 SER A CA 1
ATOM 832 C C . SER A 1 106 ? 2.103 6.898 -8.266 1.00 89.94 106 SER A C 1
ATOM 834 O O . SER A 1 106 ? 1.704 6.903 -7.102 1.00 89.94 106 SER A O 1
ATOM 836 N N . VAL A 1 107 ? 1.437 7.519 -9.245 1.00 91.12 107 VAL A N 1
ATOM 837 C CA . VAL A 1 107 ? 0.217 8.307 -9.034 1.00 91.12 107 VAL A CA 1
ATOM 838 C C . VAL A 1 107 ? -0.921 7.417 -8.543 1.00 91.12 107 VAL A C 1
ATOM 840 O O . VAL A 1 107 ? -1.554 7.739 -7.539 1.00 91.12 107 VAL A O 1
ATOM 843 N N . ILE A 1 108 ? -1.155 6.277 -9.198 1.00 90.25 108 ILE A N 1
ATOM 844 C CA . ILE A 1 108 ? -2.184 5.314 -8.781 1.00 90.25 108 ILE A CA 1
ATOM 845 C C . ILE A 1 108 ? -1.897 4.810 -7.364 1.00 90.25 108 ILE A C 1
ATOM 847 O O . ILE A 1 108 ? -2.810 4.748 -6.542 1.00 90.25 108 ILE A O 1
ATOM 851 N N . SER A 1 109 ? -0.637 4.508 -7.045 1.00 91.19 109 SER A N 1
ATOM 852 C CA . SER A 1 109 ? -0.236 4.076 -5.706 1.00 91.19 109 SER A CA 1
ATOM 853 C C . SER A 1 109 ? -0.474 5.147 -4.645 1.00 91.19 109 SER A C 1
ATOM 855 O O . SER A 1 109 ? -0.978 4.812 -3.576 1.00 91.19 109 SER A O 1
ATOM 857 N N . PHE A 1 110 ? -0.194 6.424 -4.923 1.00 92.81 110 PHE A N 1
ATOM 858 C CA . PHE A 1 110 ? -0.501 7.511 -3.988 1.00 92.81 110 PHE A CA 1
ATOM 859 C C . PHE A 1 110 ? -2.001 7.709 -3.783 1.00 92.81 110 PHE A C 1
ATOM 861 O O . PHE A 1 110 ? -2.439 7.869 -2.644 1.00 92.81 110 PHE A O 1
ATOM 868 N N . PHE A 1 111 ? -2.801 7.664 -4.852 1.00 93.12 111 PHE A N 1
ATOM 869 C CA . PHE A 1 111 ? -4.258 7.747 -4.732 1.00 93.12 111 PHE A CA 1
ATOM 870 C C . PHE A 1 111 ? -4.828 6.565 -3.943 1.00 93.12 111 PHE A C 1
ATOM 872 O O . PHE A 1 111 ? -5.641 6.764 -3.041 1.00 93.12 111 PHE A O 1
ATOM 879 N N . ALA A 1 112 ? -4.367 5.345 -4.223 1.00 90.31 112 ALA A N 1
ATOM 880 C CA . ALA A 1 112 ? -4.756 4.159 -3.468 1.00 90.31 112 ALA A CA 1
ATOM 881 C C . ALA A 1 112 ? -4.344 4.273 -1.991 1.00 90.31 112 ALA A C 1
ATOM 883 O O . ALA A 1 112 ? -5.159 4.020 -1.106 1.00 90.31 112 ALA A O 1
ATOM 884 N N . ALA A 1 113 ? -3.121 4.734 -1.709 1.00 92.00 113 ALA A N 1
ATOM 885 C CA . ALA A 1 113 ? -2.644 4.943 -0.346 1.00 92.00 113 ALA A CA 1
ATOM 886 C C . ALA A 1 113 ? -3.489 5.989 0.393 1.00 92.00 113 ALA A C 1
ATOM 888 O O . ALA A 1 113 ? -3.828 5.782 1.556 1.00 92.00 113 ALA A O 1
ATOM 889 N N . ALA A 1 114 ? -3.890 7.074 -0.276 1.00 92.62 114 ALA A N 1
ATOM 890 C CA . ALA A 1 114 ? -4.774 8.086 0.297 1.00 92.62 114 ALA A CA 1
ATOM 891 C C . ALA A 1 114 ? -6.149 7.507 0.671 1.00 92.62 114 ALA A C 1
ATOM 893 O O . ALA A 1 114 ? -6.650 7.782 1.762 1.00 92.62 114 ALA A O 1
ATOM 894 N N . ILE A 1 115 ? -6.730 6.654 -0.181 1.00 90.44 115 ILE A N 1
ATOM 895 C CA . ILE A 1 115 ? -7.983 5.944 0.123 1.00 90.44 115 ILE A CA 1
ATOM 896 C C . ILE A 1 115 ? -7.796 5.020 1.334 1.00 90.44 115 ILE A C 1
ATOM 898 O O . ILE A 1 115 ? -8.613 5.047 2.255 1.00 90.44 115 ILE A O 1
ATOM 902 N N . CYS A 1 116 ? -6.708 4.246 1.389 1.00 89.88 116 CYS A N 1
ATOM 903 C CA . CYS A 1 116 ? -6.405 3.384 2.534 1.00 89.88 116 CYS A CA 1
ATOM 904 C C . CYS A 1 116 ? -6.226 4.192 3.832 1.00 89.88 116 CYS A C 1
ATOM 906 O O . CYS A 1 116 ? -6.753 3.807 4.875 1.00 89.88 116 CYS A O 1
ATOM 908 N N . VAL A 1 117 ? -5.538 5.338 3.782 1.00 91.12 117 VAL A N 1
ATOM 909 C CA . VAL A 1 117 ? -5.395 6.252 4.928 1.00 91.12 117 VAL A CA 1
ATOM 910 C C . VAL A 1 117 ? -6.756 6.775 5.377 1.00 91.12 117 VAL A C 1
ATOM 912 O O . VAL A 1 117 ? -7.046 6.762 6.573 1.00 91.12 117 VAL A O 1
ATOM 915 N N . TRP A 1 118 ? -7.613 7.188 4.443 1.00 92.81 118 TRP A N 1
ATOM 916 C CA . TRP A 1 118 ? -8.951 7.667 4.776 1.00 92.81 118 TRP A CA 1
ATOM 917 C C . TRP A 1 118 ? -9.793 6.580 5.454 1.00 92.81 118 TRP A C 1
ATOM 919 O O . TRP A 1 118 ? -10.378 6.820 6.511 1.00 92.81 118 TRP A O 1
ATOM 929 N N . MET A 1 119 ? -9.767 5.354 4.923 1.00 86.44 119 MET A N 1
ATOM 930 C CA . MET A 1 119 ? -10.431 4.202 5.539 1.00 86.44 119 MET A CA 1
ATOM 931 C C . MET A 1 119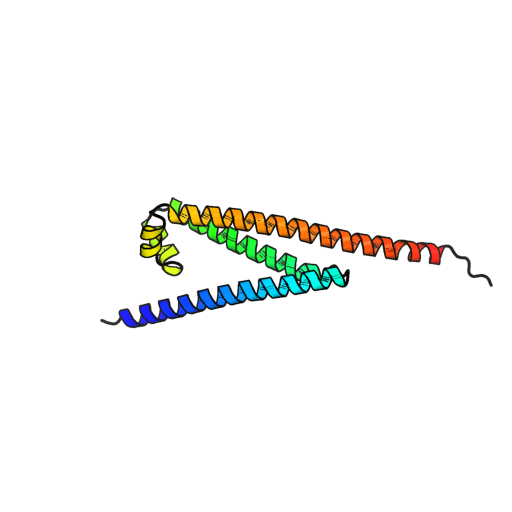 ? -9.882 3.896 6.933 1.00 86.44 119 MET A C 1
ATOM 933 O O . MET A 1 119 ? -10.656 3.621 7.848 1.00 86.44 119 MET A O 1
ATOM 937 N N . ARG A 1 120 ? -8.563 3.986 7.133 1.00 89.69 120 ARG A N 1
ATO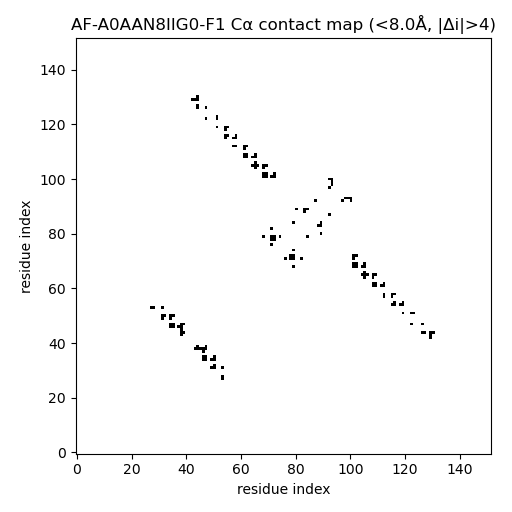M 938 C CA . ARG A 1 120 ? -7.942 3.814 8.452 1.00 89.69 120 ARG A CA 1
ATOM 939 C C . ARG A 1 120 ? -8.485 4.827 9.458 1.00 89.69 120 ARG A C 1
ATOM 941 O O . ARG A 1 120 ? -8.851 4.430 10.557 1.00 89.69 120 ARG A O 1
ATOM 948 N N . VAL A 1 121 ? -8.567 6.104 9.080 1.00 89.38 121 VAL A N 1
ATOM 949 C CA . VAL A 1 121 ? -9.090 7.169 9.952 1.00 89.38 121 VAL A CA 1
ATOM 950 C C . VAL A 1 121 ? -10.553 6.914 10.319 1.00 89.38 121 VAL A C 1
ATOM 952 O O . VAL A 1 121 ? -10.901 6.999 11.494 1.00 89.38 121 VAL A O 1
ATOM 955 N N . LEU A 1 122 ? -11.395 6.539 9.350 1.00 88.75 122 LEU A N 1
ATOM 956 C CA . LEU A 1 122 ? -12.808 6.224 9.603 1.00 88.75 122 LEU A CA 1
ATOM 957 C C . LEU A 1 122 ? -12.977 5.057 10.585 1.00 88.75 122 LEU A C 1
ATOM 959 O O . LEU A 1 122 ? -13.777 5.134 11.515 1.00 88.75 122 LEU A O 1
ATOM 963 N N . ILE A 1 123 ? -12.213 3.982 10.394 1.00 85.56 123 ILE A N 1
ATOM 964 C CA . ILE A 1 123 ? -12.294 2.781 11.234 1.00 85.56 123 ILE A CA 1
ATOM 965 C C . ILE A 1 123 ? -11.741 3.052 12.635 1.00 85.56 123 ILE A C 1
ATOM 967 O O . ILE A 1 123 ? -12.326 2.589 13.612 1.00 85.56 123 ILE A O 1
ATOM 971 N N . SER A 1 124 ? -10.652 3.818 12.749 1.00 85.81 124 SER A N 1
ATOM 972 C CA . SER A 1 124 ? -10.124 4.250 14.045 1.00 85.81 124 SER A CA 1
ATOM 973 C C . SER A 1 124 ? -11.147 5.087 14.811 1.00 85.81 124 SER A C 1
ATOM 975 O O . SER A 1 124 ? -11.412 4.784 15.969 1.00 85.81 124 SER A O 1
ATOM 977 N N . GLY A 1 125 ? -11.787 6.063 14.158 1.00 86.00 125 GLY A N 1
ATOM 978 C CA . GLY A 1 125 ? -12.827 6.877 14.795 1.00 86.00 125 GLY A CA 1
ATOM 979 C C . GLY A 1 125 ? -14.041 6.051 15.235 1.00 86.00 125 GLY A C 1
ATOM 980 O O . GLY A 1 125 ? -14.583 6.267 16.315 1.00 86.00 125 GLY A O 1
ATOM 981 N N . ALA A 1 126 ? -14.438 5.044 14.449 1.00 85.38 126 ALA A N 1
ATOM 982 C CA . ALA A 1 126 ? -15.492 4.111 14.850 1.00 85.38 126 ALA A CA 1
ATOM 983 C C . ALA A 1 126 ? -15.083 3.239 16.052 1.00 85.38 126 ALA A C 1
ATOM 985 O O . ALA A 1 126 ? -15.910 2.953 16.917 1.00 85.38 126 ALA A O 1
ATOM 986 N N . ALA A 1 127 ? -13.817 2.816 16.121 1.00 84.50 127 ALA A N 1
ATOM 987 C CA . ALA A 1 127 ? -13.302 2.041 17.243 1.00 84.50 127 ALA A CA 1
ATOM 988 C C . ALA A 1 127 ? -13.273 2.863 18.540 1.00 84.50 127 ALA A C 1
ATOM 990 O O . ALA A 1 127 ? -13.708 2.358 19.572 1.00 84.50 127 ALA A O 1
ATOM 991 N N . GLU A 1 128 ? -12.822 4.118 18.474 1.00 84.75 128 GLU A N 1
ATOM 992 C CA . GLU A 1 128 ? -12.844 5.060 19.601 1.00 84.75 128 GLU A CA 1
ATOM 993 C C . GLU A 1 128 ? -14.277 5.327 20.072 1.00 84.75 128 GLU A C 1
ATOM 995 O O . GLU A 1 128 ? -14.559 5.207 21.259 1.00 84.75 128 GLU A O 1
ATOM 1000 N N . PHE A 1 129 ? -15.214 5.549 19.145 1.00 85.56 129 PHE A N 1
ATOM 1001 C CA . PHE A 1 129 ? -16.627 5.742 19.478 1.00 85.56 129 PHE A CA 1
ATOM 1002 C C . PHE A 1 129 ? -17.239 4.554 20.241 1.00 85.56 129 PHE A C 1
ATOM 1004 O O . PHE A 1 129 ? -17.984 4.747 21.201 1.00 85.56 129 PHE A O 1
ATOM 1011 N N . ILE A 1 130 ? -16.936 3.315 19.836 1.00 83.81 130 ILE A N 1
ATOM 1012 C CA . ILE A 1 130 ? -17.416 2.113 20.539 1.00 83.81 130 ILE A CA 1
ATOM 1013 C C . ILE A 1 130 ? -16.799 2.019 21.938 1.00 83.81 130 ILE A C 1
ATOM 1015 O O . ILE A 1 130 ? -17.491 1.657 22.888 1.00 83.81 130 ILE A O 1
ATOM 1019 N N . LEU A 1 131 ? -15.514 2.342 22.067 1.00 82.44 131 LEU A N 1
ATOM 1020 C CA . LEU A 1 131 ? -14.791 2.281 23.335 1.00 82.44 131 LEU A CA 1
ATOM 1021 C C . LEU A 1 131 ? -15.328 3.329 24.324 1.00 82.44 131 LEU A C 1
ATOM 1023 O O . LEU A 1 131 ? -15.606 2.996 25.476 1.00 82.44 131 LEU A O 1
ATOM 1027 N N . ASP A 1 132 ? -15.587 4.546 23.847 1.00 83.12 132 ASP A N 1
ATOM 1028 C CA . ASP A 1 132 ? -16.247 5.598 24.621 1.00 83.12 132 ASP A CA 1
ATOM 1029 C C . ASP A 1 132 ? -17.656 5.172 25.039 1.00 83.12 132 ASP A C 1
ATOM 1031 O O . ASP A 1 132 ? -18.024 5.292 26.208 1.00 83.12 132 ASP A O 1
ATOM 1035 N N . LYS A 1 133 ? -18.446 4.601 24.119 1.00 81.44 133 LYS A N 1
ATOM 1036 C CA . LYS A 1 133 ? -19.786 4.089 24.438 1.00 81.44 133 LYS A CA 1
ATOM 1037 C C . LYS A 1 133 ? -19.742 3.055 25.567 1.00 81.44 133 LYS A C 1
ATOM 1039 O O . LYS A 1 133 ? -20.580 3.115 26.466 1.00 81.44 133 LYS A O 1
ATOM 1044 N N . GLN A 1 134 ? -18.785 2.126 25.542 1.00 80.25 134 GLN A N 1
ATOM 1045 C CA . GLN A 1 134 ? -18.600 1.135 26.607 1.00 80.25 134 GLN A CA 1
ATOM 1046 C C . GLN A 1 134 ? -18.241 1.806 27.938 1.00 80.25 134 GLN A C 1
ATOM 1048 O O . GLN A 1 134 ? -18.907 1.564 28.941 1.00 80.25 134 GLN A O 1
ATOM 1053 N N . PHE A 1 135 ? -17.273 2.726 27.929 1.00 76.56 135 PHE A N 1
ATOM 1054 C CA . PHE A 1 135 ? -16.865 3.468 29.122 1.00 76.56 135 PHE A CA 1
ATOM 1055 C C . PHE A 1 135 ? -18.036 4.218 29.777 1.00 76.56 135 PHE A C 1
ATOM 1057 O O . PHE A 1 135 ? -18.254 4.095 30.981 1.00 76.56 135 PHE A O 1
ATOM 1064 N N . PHE A 1 136 ? -18.833 4.949 28.992 1.00 76.88 136 PHE A N 1
ATOM 1065 C CA . PHE A 1 136 ? -19.977 5.707 29.508 1.00 76.88 136 PHE A CA 1
ATOM 1066 C C . PHE A 1 136 ? -21.180 4.838 29.890 1.00 76.88 136 PHE A C 1
ATOM 1068 O O . PHE A 1 136 ? -21.991 5.267 30.707 1.00 76.88 136 PHE A O 1
ATOM 1075 N N . THR A 1 137 ? -21.312 3.634 29.330 1.00 72.50 137 THR A N 1
ATOM 1076 C CA . THR A 1 137 ? -22.372 2.688 29.720 1.00 72.50 137 THR A CA 1
ATOM 1077 C C . THR A 1 137 ? -22.045 1.999 31.048 1.00 72.50 137 THR A C 1
ATOM 1079 O O . THR A 1 137 ? -22.946 1.789 31.858 1.00 72.50 137 THR A O 1
ATOM 1082 N N . ASP A 1 138 ? -20.767 1.718 31.312 1.00 62.47 138 ASP A N 1
ATOM 1083 C CA . ASP A 1 138 ? -20.322 1.039 32.536 1.00 62.47 138 ASP A CA 1
ATOM 1084 C C . ASP A 1 138 ? -20.101 2.009 33.719 1.00 62.47 138 ASP A C 1
ATOM 1086 O O . ASP A 1 138 ? -20.357 1.656 34.876 1.00 62.47 138 ASP A O 1
ATOM 1090 N N . ALA A 1 139 ? -19.706 3.261 33.456 1.00 58.19 139 ALA A N 1
ATOM 1091 C CA . ALA A 1 139 ? -19.478 4.300 34.468 1.00 58.19 139 ALA A CA 1
ATOM 1092 C C . ALA A 1 139 ? -20.656 4.597 35.436 1.00 58.19 139 ALA A C 1
ATOM 1094 O O . ALA A 1 139 ? -20.390 4.741 36.633 1.00 58.19 139 ALA A O 1
ATOM 1095 N N . PRO A 1 140 ? -21.942 4.660 35.024 1.00 53.25 140 PRO A N 1
ATOM 1096 C CA . PRO A 1 140 ? -23.039 4.967 35.949 1.00 53.25 140 PRO A CA 1
ATOM 1097 C C . PRO A 1 140 ? -23.303 3.875 37.000 1.00 53.25 140 PRO A C 1
ATOM 1099 O O . PRO A 1 140 ? -23.992 4.142 37.982 1.00 53.25 140 PRO A O 1
ATOM 1102 N N . SER A 1 141 ? -22.758 2.664 36.838 1.00 51.09 141 SER A N 1
ATOM 1103 C CA . SER A 1 141 ? -22.952 1.565 37.797 1.00 51.09 141 SER A CA 1
ATOM 1104 C C . SER A 1 141 ? -21.960 1.587 38.971 1.00 51.09 141 SER A C 1
ATOM 1106 O O . SER A 1 141 ? -22.319 1.238 40.094 1.00 51.09 141 SER A O 1
ATOM 1108 N N . ILE A 1 142 ? -20.732 2.071 38.750 1.00 52.88 142 ILE A N 1
ATOM 1109 C CA . ILE A 1 142 ? -19.641 2.008 39.740 1.00 52.88 142 ILE A CA 1
ATOM 1110 C C . ILE A 1 142 ? -19.773 3.103 40.813 1.00 52.88 142 ILE A C 1
ATOM 1112 O O . ILE A 1 142 ? -19.413 2.886 41.973 1.00 52.88 142 ILE A O 1
ATOM 1116 N N . GLU A 1 143 ? -20.310 4.276 40.464 1.00 52.25 143 GLU A N 1
ATOM 1117 C CA . GLU A 1 143 ? -20.521 5.357 41.439 1.00 52.25 143 GLU A CA 1
ATOM 1118 C C . GLU A 1 143 ? -21.810 5.194 42.261 1.00 52.25 143 GLU A C 1
ATOM 1120 O O . GLU A 1 143 ? -21.832 5.591 43.430 1.00 52.25 143 GLU A O 1
ATOM 1125 N N . MET A 1 144 ? -22.849 4.545 41.717 1.00 46.88 144 MET A N 1
ATOM 1126 C CA . MET A 1 144 ? -24.084 4.262 42.466 1.00 46.88 144 MET A CA 1
ATOM 1127 C C . MET A 1 144 ? -23.915 3.149 43.513 1.00 46.88 144 MET A C 1
ATOM 1129 O O . MET A 1 144 ? -24.581 3.183 44.546 1.00 46.88 144 MET A O 1
ATOM 1133 N N . GLU A 1 145 ? -22.992 2.199 43.319 1.00 47.84 145 GLU A N 1
ATOM 1134 C CA . GLU A 1 145 ? -22.732 1.146 44.315 1.00 47.84 145 GLU A CA 1
ATOM 1135 C C . GLU A 1 145 ? -21.954 1.658 45.543 1.00 47.84 145 GLU A C 1
ATOM 1137 O O . GLU A 1 145 ? -22.111 1.136 46.645 1.00 47.84 145 GLU A O 1
ATOM 1142 N N . LYS A 1 146 ? -21.166 2.735 45.402 1.00 51.84 146 LYS A N 1
ATOM 1143 C CA . LYS A 1 146 ? -20.455 3.363 46.533 1.00 51.84 146 LYS A CA 1
ATOM 1144 C C . LYS A 1 146 ? -21.299 4.343 47.351 1.00 51.84 146 LYS A C 1
ATOM 1146 O O . LYS A 1 146 ? -20.877 4.711 48.444 1.00 51.84 146 LYS A O 1
ATOM 1151 N N . THR A 1 147 ? -22.450 4.785 46.843 1.00 50.06 147 THR A N 1
ATOM 1152 C CA . THR A 1 147 ? -23.290 5.810 47.493 1.00 50.06 147 THR A CA 1
ATOM 1153 C C . THR A 1 147 ? -24.572 5.274 48.126 1.00 50.06 147 THR A C 1
ATOM 1155 O O . THR A 1 147 ? -25.254 6.030 48.815 1.00 50.06 147 THR A O 1
ATOM 1158 N N . LEU A 1 148 ? -24.891 3.986 47.975 1.00 51.19 148 LEU A N 1
ATOM 1159 C CA . LEU A 1 148 ? -26.024 3.379 48.673 1.00 51.19 148 LEU A CA 1
ATOM 1160 C C . LEU A 1 148 ? -25.595 2.872 50.063 1.00 51.19 148 LEU A C 1
ATOM 1162 O O . LEU A 1 148 ? -24.849 1.892 50.146 1.00 51.19 148 LEU A O 1
ATOM 1166 N N . PRO A 1 149 ? -26.063 3.480 51.172 1.00 56.81 149 PRO A N 1
ATOM 1167 C CA . PRO A 1 149 ? -25.974 2.827 52.470 1.00 56.81 149 PRO A CA 1
ATOM 1168 C C . PRO A 1 149 ? -26.786 1.530 52.397 1.00 56.81 149 PRO A C 1
ATOM 1170 O O . PRO A 1 149 ? -27.951 1.545 51.996 1.00 56.81 149 PRO A O 1
ATOM 1173 N N . ARG A 1 150 ? -26.167 0.396 52.749 1.00 58.97 150 ARG A N 1
ATOM 1174 C CA . ARG A 1 150 ? -26.901 -0.861 52.934 1.00 58.97 150 ARG A CA 1
ATOM 1175 C C . ARG A 1 150 ? -27.949 -0.627 54.029 1.00 58.97 150 ARG A C 1
ATOM 1177 O O . ARG A 1 150 ? -27.538 -0.264 55.130 1.00 58.97 150 ARG A O 1
ATOM 1184 N N . PRO A 1 151 ? -29.253 -0.802 53.758 1.00 57.00 151 PRO A N 1
ATOM 1185 C CA . PRO A 1 151 ? -30.225 -0.873 54.833 1.00 57.00 151 PRO A CA 1
ATOM 1186 C C . PRO A 1 151 ? -29.933 -2.142 55.641 1.00 57.00 151 PRO A C 1
ATOM 1188 O O . PRO A 1 151 ? -29.783 -3.229 55.076 1.00 57.00 151 PRO A O 1
ATOM 1191 N N . GLU A 1 152 ? -29.758 -1.939 56.940 1.00 50.78 152 GLU A N 1
ATOM 1192 C CA . GLU A 1 152 ? -29.595 -2.952 57.988 1.00 50.78 152 GLU A CA 1
ATOM 1193 C C . GLU A 1 152 ? -30.902 -3.712 58.247 1.00 50.78 152 GLU A C 1
ATOM 1195 O O . GLU A 1 152 ? -31.986 -3.087 58.156 1.00 50.78 152 GLU A O 1
#

Mean predicted aligned error: 11.64 Å

Solvent-accessible surface area (backbone atoms only — not comparable to full-atom values): 8205 Å² total; per-residue (Å²): 142,86,67,70,66,60,54,50,50,51,51,54,52,51,54,52,50,52,52,50,49,52,51,49,53,51,52,49,52,51,52,32,50,52,37,33,57,46,16,63,77,66,65,36,48,76,42,41,49,65,35,50,55,50,43,53,49,53,32,50,51,27,51,50,52,21,50,52,28,52,49,24,60,74,69,31,69,73,47,33,51,62,64,37,56,77,78,42,68,52,74,60,47,39,70,75,59,35,92,58,39,48,58,54,52,22,52,52,26,50,53,51,27,50,52,40,50,52,52,44,52,55,52,50,53,52,35,50,51,43,48,51,50,51,53,65,66,55,51,69,57,64,60,53,66,76,68,56,78,79,86,128

Secondary structure (DSSP, 8-state):
---HHHHHHHHHHHHHHHHHHHHHHHHHHHHHHHHHHHHHHTT-GGGTHHHHHHHHHHHHHHHHHHHHHHHHHHH-HHHHHHHHTTTS-HHHHHHHH-TTHHHHHHHHHHHHHHHHHHHHHHHHHHHHHHHHHHHHHHHHHHHHHHH-PPP-

Nearest PDB structures (foldseek):
  8tn1-assembly1_B  TM=3.237E-01  e=6.305E+00  synthetic construct

Radius of gyration: 24.77 Å; Cα contacts (8 Å, |Δi|>4): 87; chains: 1; bounding box: 56×33×84 Å